Protein 3Q8J (pdb70)

Radius of gyration: 7.91 Å; Cα contacts (8 Å, |Δi|>4): 90; chains: 1; bounding box: 13×14×19 Å

B-factor: mean 6.23, std 3.4, range [2.76, 24.33]

Solvent-accessible surface area: 2588 Å² total

Sequence (36 aa):
GCAFEGESCNVQFYPCCPGLGLTCIPGNPDGTCYYL

Organism: NCBI:txid350938

Nearest PDB structures (foldseek):
  3q8j-assembly1_A  TM=1.029E+00  e=9.242E-08  Asteropus
  2lqa-assembly1_A  TM=9.514E-01  e=5.871E-06  Asteropus
  2lzx-assembly1_A  TM=8.781E-01  e=2.290E-05  Asteropus
  5oll-assembly1_A  TM=6.097E-01  e=3.147E-01  Gymnema sylvestre
  1kqh-assembly1_A  TM=5.002E-01  e=9.350E-01  Hadronyche infensa

Secondary structure (DSSP, 8-state):
--B-TTSEEETTTBPBPTTS-EEEEE-SSEEEEEE-

Structure (mmCIF, N/CA/C/O backbone):
data_3Q8J
#
_entry.id   3Q8J
#
_cell.length_a   14.8028
_cell.length_b   18.5573
_cell.length_c   24.1784
_cell.angle_alpha   83.19
_cell.angle_beta   84.10
_cell.angle_gamma   68.04
#
_symmetry.space_group_name_H-M   'P 1'
#
loop_
_entity.id
_entity.type
_entity.pdbx_description
1 polymer 'Asteropsin A'
2 non-polymer METHANOL
3 water water
#
loop_
_atom_site.group_PDB
_atom_site.id
_atom_site.type_symbol
_atom_site.label_atom_id
_atom_site.label_alt_id
_atom_site.label_comp_id
_atom_site.label_asym_id
_atom_site.label_entity_id
_atom_site.label_seq_id
_atom_site.pdbx_PDB_ins_code
_atom_site.Cartn_x
_atom_site.Cartn_y
_atom_site.Cartn_z
_atom_site.occupancy
_atom_site.B_iso_or_equiv
_atom_site.auth_seq_id
_atom_site.auth_comp_id
_atom_site.auth_asym_id
_atom_site.auth_atom_id
_atom_site.pdbx_PDB_model_num
ATOM 15 N N . GLY A 1 2 ? 6.073 1.859 19.843 1.00 4.59 2 GLY A N 1
ATOM 16 C CA . GLY A 1 2 ? 5.814 1.968 18.453 1.00 3.99 2 GLY A CA 1
ATOM 17 C C . GLY A 1 2 ? 6.913 2.812 17.773 1.00 3.58 2 GLY A C 1
ATOM 18 O O . GLY A 1 2 ? 7.971 2.969 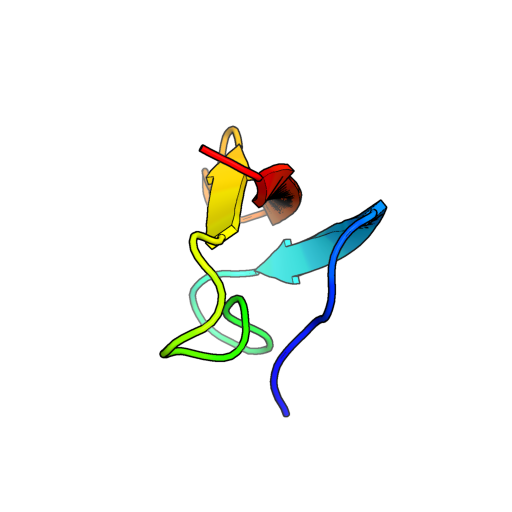18.346 1.00 4.43 2 GLY A O 1
ATOM 22 N N . CYS A 1 3 ? 6.555 3.313 16.604 1.00 4.12 3 CYS A N 1
ATOM 23 C CA . CYS A 1 3 ? 7.482 4.212 15.926 1.00 3.60 3 CYS A CA 1
ATOM 24 C C . CYS A 1 3 ? 6.694 5.457 15.478 1.00 3.88 3 CYS A C 1
ATOM 25 O O . CYS 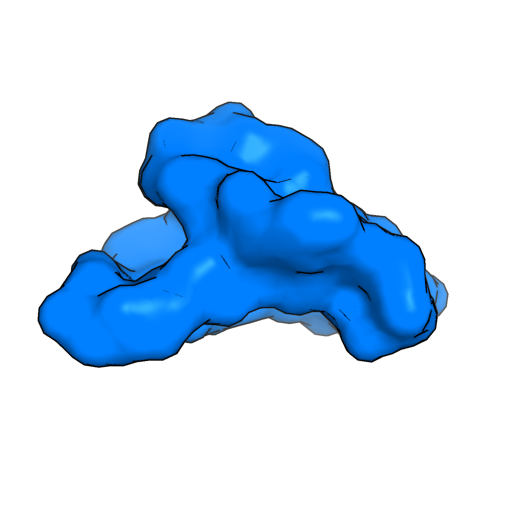A 1 3 ? 5.471 5.393 15.257 1.00 4.64 3 CYS A O 1
ATOM 32 N N . ALA A 1 4 ? 7.413 6.567 15.403 1.00 3.69 4 ALA A N 1
ATOM 33 C CA . ALA A 1 4 ? 6.844 7.873 15.140 1.00 3.45 4 ALA A CA 1
ATOM 34 C C . ALA A 1 4 ? 7.042 8.293 13.685 1.00 3.49 4 ALA A C 1
ATOM 35 O O . ALA A 1 4 ? 8.015 7.972 13.022 1.00 4.25 4 ALA A O 1
ATOM 42 N N . PHE A 1 5 ? 6.090 9.113 13.216 1.00 4.32 5 PHE A N 1
ATOM 43 C CA . PHE A 1 5 ? 6.112 9.661 11.857 1.00 4.84 5 PHE A CA 1
ATOM 44 C C . PHE A 1 5 ? 6.627 11.100 11.848 1.00 4.95 5 PHE A C 1
ATOM 45 O O . PHE A 1 5 ? 6.970 11.672 12.842 1.00 4.55 5 PHE A O 1
ATOM 62 N N . GLU A 1 6 ? 6.713 11.693 10.633 1.00 6.09 6 GLU A N 1
ATOM 63 C CA . GLU A 1 6 ? 7.270 13.076 10.528 1.00 5.51 6 GLU A CA 1
ATOM 64 C C . GLU A 1 6 ? 6.473 14.010 11.402 1.00 5.22 6 GLU A C 1
ATOM 65 O O . GLU A 1 6 ? 5.231 14.039 11.361 1.00 5.44 6 GLU A O 1
ATOM 78 N N . GLY A 1 7 ? 7.217 14.896 12.133 1.00 5.23 7 GLY A N 1
ATOM 79 C CA . GLY A 1 7 ? 6.594 15.872 12.921 1.00 5.25 7 GLY A CA 1
ATOM 80 C C . GLY A 1 7 ? 6.148 15.432 14.332 1.00 4.88 7 GLY A C 1
ATOM 81 O O . GLY A 1 7 ? 5.686 16.226 15.125 1.00 5.65 7 GLY A O 1
ATOM 85 N N . GLU A 1 8 ? 6.234 14.103 14.510 1.00 4.64 8 GLU A N 1
ATOM 86 C CA . GLU A 1 8 ? 5.823 13.491 15.801 1.00 4.01 8 GLU A CA 1
ATOM 87 C C . GLU A 1 8 ? 7.020 13.332 16.712 1.00 4.16 8 GLU A C 1
ATOM 88 O O . GLU A 1 8 ? 8.153 13.099 16.295 1.00 4.43 8 GLU A O 1
ATOM 101 N N . SER A 1 9 ? 6.730 13.406 18.001 1.00 3.81 9 SER A N 1
ATOM 102 C CA . SER A 1 9 ? 7.721 13.141 19.040 1.00 4.40 9 SER A CA 1
ATOM 103 C C . SER A 1 9 ? 8.302 11.775 18.947 1.00 3.69 9 SER A C 1
ATOM 104 O O 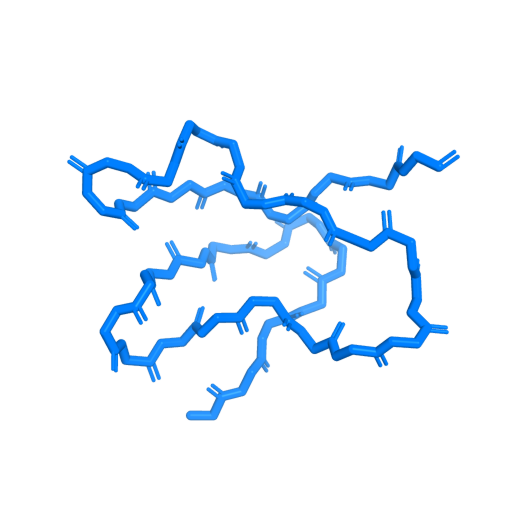. SER A 1 9 ? 7.553 10.768 18.753 1.00 4.90 9 SER A O 1
ATOM 112 N N . CYS A 1 10 ? 9.589 11.678 19.103 1.00 3.06 10 CYS A N 1
ATOM 113 C CA . CYS A 1 10 ? 10.330 10.435 19.153 1.00 3.10 10 CYS A CA 1
ATOM 114 C C . CYS A 1 10 ? 11.109 10.326 20.473 1.00 3.27 10 CYS A C 1
ATOM 115 O O . CYS A 1 10 ? 11.450 11.336 21.077 1.00 3.88 10 CYS A O 1
ATOM 122 N N . ASN A 1 11 ? 11.388 9.098 20.821 1.00 3.58 11 ASN A N 1
ATOM 123 C CA . ASN A 1 11 ? 12.248 8.787 21.961 1.00 3.74 11 ASN A CA 1
ATOM 124 C C . ASN A 1 11 ? 13.010 7.541 21.549 1.00 3.99 11 ASN A C 1
ATOM 125 O O . ASN A 1 11 ? 12.406 6.557 21.098 1.00 4.30 11 ASN A O 1
ATOM 136 N N . VAL A 1 12 ? 14.349 7.556 21.661 1.00 4.29 12 VAL A N 1
ATOM 137 C CA . VAL A 1 12 ? 15.119 6.483 21.098 1.00 4.97 12 VAL A CA 1
ATOM 138 C C . VAL A 1 12 ? 14.940 5.123 21.846 1.00 6.53 12 VAL A C 1
ATOM 139 O O . VAL A 1 12 ? 15.152 4.089 21.240 1.00 10.78 12 VAL A O 1
ATOM 152 N N . GLN A 1 13 ? 14.452 5.118 23.077 1.00 5.28 13 GLN A N 1
ATOM 153 C CA . GLN A 1 13 ? 14.137 3.882 23.777 1.00 6.53 13 GLN A CA 1
ATOM 154 C C . GLN A 1 13 ? 12.751 3.303 23.418 1.00 5.49 13 GLN A C 1
ATOM 155 O O . GLN A 1 13 ? 12.582 2.115 23.334 1.00 7.48 13 GLN A O 1
ATOM 169 N N . PHE A 1 14 ? 11.769 4.168 23.327 1.00 5.12 14 PHE A N 1
ATOM 170 C CA . PHE A 1 14 ? 10.379 3.742 23.300 1.00 5.21 14 PHE A CA 1
ATOM 171 C C . PHE A 1 14 ? 9.655 3.936 21.951 1.00 4.87 14 PHE A C 1
ATOM 172 O O . PHE A 1 14 ? 8.761 3.173 21.657 1.00 5.48 14 PHE A O 1
ATOM 189 N N . TYR A 1 15 ? 10.015 5.019 21.266 1.00 5.01 15 TYR A N 1
ATOM 190 C CA . TYR A 1 15 ? 9.328 5.457 20.095 1.00 4.28 15 TYR A CA 1
ATOM 191 C C . TYR A 1 15 ? 10.291 6.071 19.122 1.00 3.25 15 TYR A C 1
ATOM 192 O O . TYR A 1 15 ? 10.296 7.277 18.882 1.00 3.82 15 TYR A O 1
ATOM 210 N N . PRO A 1 16 ? 11.150 5.217 18.525 1.00 3.37 16 PRO A N 1
ATOM 211 C CA . PRO A 1 16 ? 12.052 5.780 17.485 1.00 3.29 16 PRO A CA 1
ATOM 212 C C . PRO A 1 16 ? 11.239 6.193 16.283 1.00 2.94 16 PRO A C 1
ATOM 213 O O . PRO A 1 16 ? 10.087 5.802 16.103 1.00 3.60 16 PRO A O 1
ATOM 224 N N . CYS A 1 17 ? 11.845 7.011 15.413 1.00 3.05 17 CYS A N 1
ATOM 225 C CA . CYS A 1 17 ? 11.184 7.300 14.153 1.00 3.20 17 CYS A CA 1
ATOM 226 C C . CYS A 1 17 ? 11.039 6.025 13.288 1.00 3.19 17 CYS A C 1
ATOM 227 O O . CYS A 1 17 ? 11.951 5.211 13.237 1.00 3.82 17 CYS A O 1
ATOM 234 N N . CYS A 1 18 ? 9.912 5.922 12.622 1.00 3.52 18 CYS A N 1
ATOM 235 C CA . CYS A 1 18 ? 9.702 4.786 11.738 1.00 3.51 18 CYS A CA 1
ATOM 236 C C . CYS A 1 18 ? 10.716 4.817 10.576 1.00 4.02 18 CYS A C 1
ATOM 237 O O . CYS A 1 18 ? 10.988 5.872 10.022 1.00 4.44 18 CYS A O 1
ATOM 244 N N . PRO A 1 19 ? 11.243 3.620 10.209 1.00 3.68 19 PRO A N 1
ATOM 245 C CA . PRO A 1 19 ? 12.307 3.561 9.193 1.00 4.83 19 PRO A CA 1
ATOM 246 C C . PRO A 1 19 ? 11.762 3.617 7.763 1.00 4.29 19 PRO A C 1
ATOM 247 O O . PRO A 1 19 ? 10.577 3.373 7.475 1.00 5.24 19 PRO A O 1
ATOM 258 N N . GLY A 1 20 ? 12.670 3.900 6.850 1.00 4.38 20 GLY A N 1
ATOM 259 C CA . GLY A 1 20 ? 12.358 3.932 5.420 1.00 5.11 20 GLY A CA 1
ATOM 260 C C . GLY A 1 20 ? 11.768 5.207 4.861 1.00 4.28 20 GLY A C 1
ATOM 261 O O . GLY A 1 20 ? 11.377 5.272 3.730 1.00 5.13 20 GLY A O 1
ATOM 265 N N . LEU A 1 21 ? 11.725 6.247 5.777 1.00 4.16 21 LEU A N 1
ATOM 266 C CA . LEU A 1 21 ? 10.994 7.467 5.499 1.00 4.25 21 LEU A CA 1
ATOM 267 C C . LEU A 1 21 ? 11.847 8.723 5.547 1.00 3.98 21 LEU A C 1
ATOM 268 O O . LEU A 1 21 ? 11.362 9.822 5.458 1.00 4.55 21 LEU A O 1
ATOM 284 N N . GLY A 1 22 ? 13.195 8.571 5.678 1.00 3.72 22 GLY A N 1
ATOM 285 C CA . GLY A 1 22 ? 14.082 9.718 5.772 1.00 3.94 22 GLY A CA 1
ATOM 286 C C . GLY A 1 22 ? 14.097 10.396 7.130 1.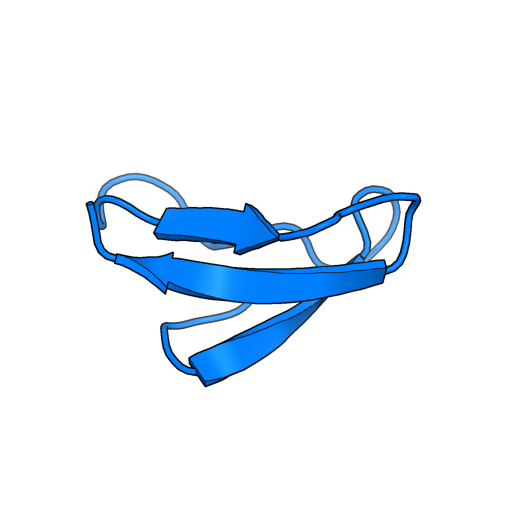00 3.56 22 GLY A C 1
ATOM 287 O O . GLY A 1 22 ? 14.603 11.538 7.224 1.00 4.36 22 GLY A O 1
ATOM 291 N N . LEU A 1 23 ? 13.562 9.765 8.168 1.00 3.33 23 LEU A N 1
ATOM 292 C CA . LEU A 1 23 ? 13.375 10.467 9.428 1.00 3.52 23 LEU A CA 1
ATOM 293 C C . LEU A 1 23 ? 14.571 10.306 10.382 1.00 3.65 23 LEU A C 1
ATOM 294 O O . LEU A 1 23 ? 15.123 9.238 10.588 1.00 6.51 23 LEU A O 1
ATOM 310 N N . THR A 1 24 ? 14.944 11.425 10.959 1.00 3.36 24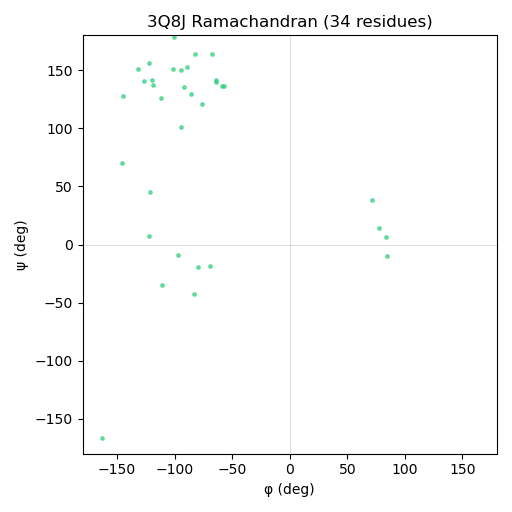 THR A N 1
ATOM 311 C CA . THR A 1 24 ? 15.963 11.508 12.008 1.00 3.11 24 THR A CA 1
ATOM 312 C C . THR A 1 24 ? 15.300 12.078 13.235 1.00 2.98 24 THR A C 1
ATOM 313 O O . THR A 1 24 ? 14.425 12.958 13.178 1.00 3.38 24 THR A O 1
ATOM 324 N N . CYS A 1 25 ? 15.670 11.573 14.440 1.00 2.83 25 CYS A N 1
ATOM 325 C CA . CYS A 1 25 ? 15.069 11.986 15.686 1.00 2.81 25 CYS A CA 1
ATOM 326 C C . CYS A 1 25 ? 15.910 13.119 16.331 1.00 2.78 25 CYS A C 1
ATOM 327 O O . CYS A 1 25 ? 16.978 12.836 16.848 1.00 3.20 25 CYS A O 1
ATOM 334 N N . ILE A 1 26 ? 15.442 14.354 16.180 1.00 2.77 26 ILE A N 1
ATOM 335 C CA . ILE A 1 26 ? 16.266 15.493 16.568 1.00 2.76 26 ILE A CA 1
ATOM 336 C C . ILE A 1 26 ? 15.667 16.198 17.766 1.00 2.85 26 ILE A C 1
ATOM 337 O O . ILE A 1 26 ? 14.508 16.592 17.749 1.00 3.12 26 ILE A O 1
ATOM 353 N N . PRO A 1 27 ? 16.452 16.407 18.877 1.00 3.12 27 PRO A N 1
ATOM 354 C CA . PRO A 1 27 ? 17.832 15.953 19.021 1.00 3.41 27 PRO A CA 1
ATOM 355 C C . PRO A 1 27 ? 17.974 14.485 19.381 1.00 3.44 27 PRO A C 1
ATOM 356 O O . PRO A 1 27 ? 19.042 13.942 19.194 1.00 4.04 27 PRO A O 1
ATOM 367 N N . GLY A 1 28 ? 16.926 13.853 19.908 1.00 2.98 28 GLY A N 1
ATOM 368 C CA . GLY A 1 28 ? 17.023 12.434 20.212 1.00 3.28 28 GLY A CA 1
ATOM 369 C C . GLY A 1 28 ? 17.896 12.108 21.388 1.00 3.40 28 GLY A C 1
ATOM 370 O O . GLY A 1 28 ? 18.629 11.106 21.386 1.00 3.80 28 GLY A O 1
ATOM 374 N N . ASN A 1 29 ? 17.849 12.935 22.447 1.00 3.30 29 ASN A N 1
ATOM 375 C CA . ASN A 1 29 ? 18.759 12.820 23.566 1.00 4.00 29 ASN A CA 1
ATOM 376 C C . ASN A 1 29 ? 18.136 12.611 24.903 1.00 3.87 29 ASN A C 1
ATOM 377 O O . ASN A 1 29 ? 18.566 13.193 25.917 1.00 4.68 29 ASN A O 1
ATOM 388 N N . PRO A 1 30 ? 17.125 11.698 25.073 1.00 4.23 30 PRO A N 1
ATOM 389 C CA . PRO A 1 30 ? 16.656 10.718 24.079 1.00 3.63 30 PRO A CA 1
ATOM 390 C C . PRO A 1 30 ? 15.425 11.184 23.298 1.00 3.68 30 PRO A C 1
ATOM 391 O O . PRO A 1 30 ? 15.026 10.432 22.375 1.00 3.87 30 PRO A O 1
ATOM 402 N N . ASP A 1 31 ? 14.816 12.281 23.684 1.00 3.44 31 ASP A N 1
ATOM 403 C CA . ASP A 1 31 ? 13.612 12.735 23.030 1.00 3.63 31 ASP A CA 1
ATOM 404 C C . ASP A 1 31 ? 13.939 13.658 21.851 1.00 3.24 31 ASP A C 1
ATOM 405 O O . ASP A 1 31 ? 14.989 14.354 21.841 1.00 3.54 31 ASP A O 1
ATOM 415 N N . GLY A 1 32 ? 13.041 13.687 20.878 1.00 3.52 32 GLY A N 1
ATOM 416 C CA . GLY A 1 32 ? 13.209 14.548 19.723 1.00 3.28 32 GLY A CA 1
ATOM 417 C C . GLY A 1 32 ? 11.891 14.676 19.016 1.00 3.32 32 GLY A C 1
ATOM 418 O O . GLY A 1 32 ? 10.820 14.269 19.486 1.00 3.48 32 GLY A O 1
ATOM 422 N N . THR A 1 33 ? 11.992 15.206 17.775 1.00 3.29 33 THR A N 1
ATOM 423 C CA . THR A 1 33 ? 10.919 15.217 16.815 1.00 3.59 33 THR A CA 1
ATOM 424 C C . THR A 1 33 ? 11.462 14.590 15.547 1.00 2.93 33 THR A C 1
ATOM 425 O O . THR A 1 33 ? 12.594 14.831 15.161 1.00 3.49 33 THR A O 1
ATOM 436 N N . CYS A 1 34 ? 10.624 13.767 14.859 1.00 3.03 34 CYS A N 1
ATOM 437 C CA . CYS A 1 34 ? 11.066 13.142 13.645 1.00 3.02 34 CYS A CA 1
ATOM 438 C C . CYS A 1 34 ? 11.062 14.163 12.509 1.00 3.48 34 CYS A C 1
ATOM 439 O O . CYS A 1 34 ? 10.013 14.757 12.193 1.00 5.46 34 CYS A O 1
ATOM 446 N N . TYR A 1 35 ? 12.215 14.368 11.922 1.00 2.99 35 TYR A N 1
ATOM 447 C CA . TYR A 1 35 ? 12.467 15.365 10.904 1.00 3.21 35 TYR A CA 1
ATOM 448 C C . TYR A 1 35 ? 12.905 14.682 9.624 1.00 3.24 35 TYR A C 1
ATOM 449 O O . TYR A 1 35 ? 13.707 13.732 9.665 1.00 3.58 35 TYR A O 1
ATOM 467 N N . TYR A 1 36 ? 12.386 15.124 8.472 1.00 3.30 36 TYR A N 1
ATOM 468 C CA . TYR A 1 36 ? 12.744 14.532 7.214 1.00 3.39 36 TYR A CA 1
ATOM 469 C C . TYR A 1 36 ? 14.038 15.129 6.596 1.00 3.32 36 TYR A C 1
ATOM 470 O O . TYR A 1 36 ? 14.171 16.314 6.450 1.00 4.36 36 TYR A O 1
ATOM 488 N N . LEU A 1 37 ? 14.925 14.191 6.225 1.00 4.14 37 LEU A N 1
ATOM 489 C CA . LEU A 1 37 ? 16.082 14.516 5.3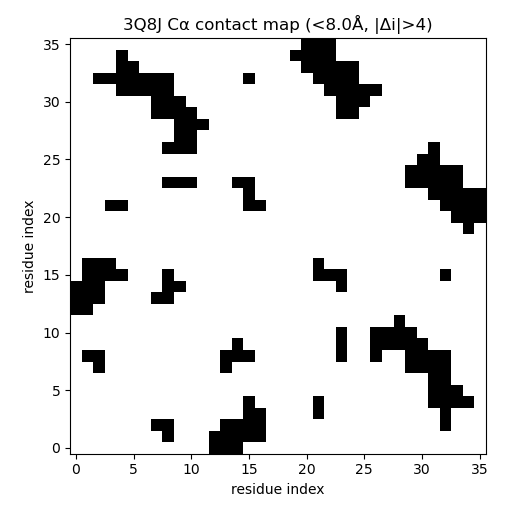93 1.00 4.84 37 LEU A CA 1
ATOM 490 C C . LEU A 1 37 ? 16.043 13.763 4.083 1.00 4.60 37 LEU A C 1
ATOM 491 O O . LEU A 1 37 ? 16.521 14.313 3.050 1.00 6.76 37 LEU A O 1
#

Foldseek 3Di:
DEDEAFDKAFQPPYHHDPPFQWDAVPCPPIGGTHHD

=== Feature glossary ===
Legend for the data blocks above and below:

— What the protein is —

Sequence gives the chain of amino acids in standard one-letter code (A=alanine, C=cysteine, …, Y=tyrosine), read N→C. It is the only feature that is directly encoded by the gene; all structural features are derived from the folded form of this sequence.

The annotation block draws on four external resources. InterPro: which protein families and domains the sequence belongs to. GO: standardized terms for what the protein does, what process it participates in, and where in the cell it acts. CATH: which structural fold it has in the CATH hierarchy. Organism: the species of origin.

— Where its atoms are —

Atomic coordinates in PDBx/mmCIF format — the same representation the Protein Data Bank distributes. Each line of the _atom_site loop places one backbone atom in Cartesian space (units: ångströms, origin: arbitrary).

Six rendered views show the 3D structure from the faces of a cube — i.e. along ±x, ±y, ±z. Rendering representation is drawn randomly per protein from cartoon (secondary-structure ribbons), sticks (backbone bonds), or molecular surface; coloring is either N→C rainbow (blue at the N-terminus through red at the C-terminus) or one color per chain.

— Local backbone conformation —

DSSP 8-state secondary structure assigns each residue one of H (α-helix), G (3₁₀-helix), I (π-helix), E (extended β-strand), B (isolated β-bridge), T (hydrogen-bonded turn), S (bend), or '-' (coil). The assignment is computed from backbone hydrogen-bond geometry via the Kabsch–Sander algorithm.

P-SEA three-state annotation labels each residue as helix, strand, or coil based purely on the geometry of the Cα trace. It serves as a fallback when the full backbone (and thus DSSP) is unavailable.

φ (phi) and ψ (psi) are the two rotatable backbone dihedrals per residue: φ is the C(i-1)–N–Cα–C torsion, ψ is the N–Cα–C–N(i+1) torsion, both in degrees on (−180°, 180°]. α-helical residues cluster near (−60°, −45°); β-strand residues near (−120°, +130°). A Ramachandran plot is simply a scatter of (φ, ψ) for every residue.

— Global shape and packing —

Radius of gyration (Rg) is the root-mean-square distance of Cα atoms from their centroid — a single number for overall size and compactness. A globular domain of N residues has Rg ≈ 2.2·N^0.38 Å; an extended or disordered chain has a much larger Rg. The Cα contact count is the number of residue pairs whose Cα atoms are within 8 Å and are more than four positions a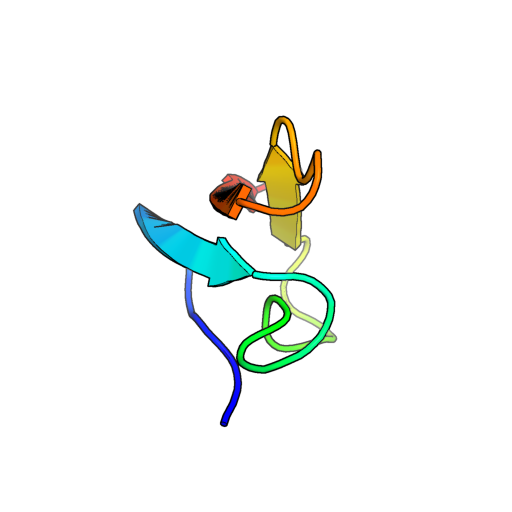part in sequence — a standard proxy for tertiary packing density. The bounding box is the smallest axis-aligned box enclosing all Cα atoms.

Accessible surface area quantifies burial. A residue with SASA near zero is packed into the hydrophobic core; one with SASA >100 Å² sits on the surface. Computed here via the Shrake–Rupley numerical algorithm with a 1.4 Å probe.

The contact map is a binary N×N matrix image: pixel (i, j) is dark where Cα_i and Cα_j are within 8 Å and |i−j|>4. Because th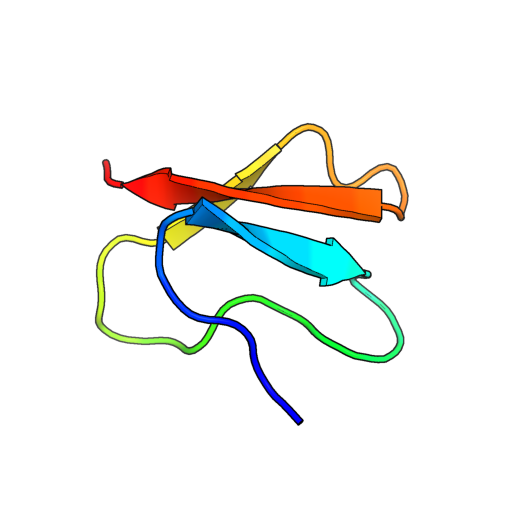e |i−j|>4 filter removes local helical contacts, off-diagonal stripes parallel to the main diagonal indicate parallel β-sheets; stripes perpendicular to it indicate antiparallel β-sheets. The Ramachandran plot scatters every residue's (φ, ψ) pair against the sterically allowed regions. The PAE heatmap renders the predicted-aligned-error matrix.

— Structural neighborhood —

A 3Di character summarizes, for each residue, the relative orientation of the Cα frame of its nearest spatial neighbor. Because it encodes fold topology rather than chemistry, 3Di alignments detect remote structural similarity that sequence alignment misses.

Structural nearest neighbors (via Foldseek easy-search vs the PDB). Reported per hit: target PDB id, E-value, and alignment TM-score. A TM-score above ~0.5 is the conventional threshold for 'same fold'.

— Confidence and disorder —

For AlphaFold models, the B-factor field carries pLDDT — the model's own estimate of local accuracy on a 0–100 scale. Regions with pLDDT<50 should be treated as essentially unmodeled; they often correspond to intrinsically disordered segments.

B-factor (Debye–Waller factor) reflects atomic displacement in the crystal lattice. It is an experimental observable (units Å²), not a prediction; low values mean the atom is pinned down, high values mean it moves or is heterogeneous across the crystal.

Predicted Aligned Error (PAE) is an AlphaFold confidence matrix: entry (i, j) is the expected error in the position of residue j, in ångströms, when the prediction is superimposed on the true structure at residue i. Low PAE within a block of residues means that block is internally rigid and well-predicted; high PAE between two blocks means their relative placement is uncertain even if each block individually is confident.